Protein AF-A0A965UQK1-F1 (afdb_monomer)

Sequence (71 aa):
MLANGPQTGNIEIGGLMLCRAPVEMAEQRNNHYLKQANDWMQSVDSNFMRENDPRMPLFNDRRSEVRFGKR

Mean predicted aligned error: 14.49 Å

pLDDT: mean 77.09, std 12.55, range [44.62, 95.88]

Radius of gyration: 26.8 Å; Cα contacts (8 Å, |Δi|>4): 10; chains: 1; bounding box: 53×53×55 Å

Foldseek 3Di:
DPDDDCVVVWDDDPRDTDDDDDPVVVVVVVVVVVVVVVVVVVVVVVVVVVPDDPVDDPDDPPPPDDDDDDD

Secondary structure (DSSP, 8-state):
----SGGG---EETTEE-----HHHHHHHHHHHHHHHHHHHHHHHHHHHHT--TTS-S---------PPP-

Structure (mmCIF, N/CA/C/O backbone):
data_AF-A0A965UQK1-F1
#
_entry.id   AF-A0A965UQK1-F1
#
loop_
_atom_site.group_PDB
_atom_site.id
_atom_site.type_symbol
_atom_site.label_atom_id
_atom_site.label_alt_id
_atom_site.label_comp_id
_atom_site.label_asym_id
_atom_site.label_entity_id
_atom_site.label_seq_id
_atom_site.pdbx_PDB_ins_code
_atom_site.Cartn_x
_atom_site.Cartn_y
_atom_site.Cartn_z
_atom_site.occupancy
_atom_site.B_iso_or_equiv
_atom_site.auth_seq_id
_atom_site.auth_comp_id
_atom_site.auth_asym_id
_atom_site.auth_atom_id
_atom_site.pdbx_PDB_model_num
ATOM 1 N N . MET A 1 1 ? -28.359 -15.812 13.352 1.00 44.62 1 MET A N 1
ATOM 2 C CA . MET A 1 1 ? -28.660 -14.443 12.888 1.00 44.62 1 MET A CA 1
ATOM 3 C C . MET A 1 1 ? -28.236 -13.519 14.007 1.00 44.62 1 MET A C 1
ATOM 5 O O . MET A 1 1 ? -28.704 -13.716 15.121 1.00 44.62 1 MET A O 1
ATOM 9 N N . LEU A 1 2 ? -27.241 -12.666 13.761 1.00 56.12 2 LEU A N 1
ATOM 10 C CA . LEU A 1 2 ? -26.670 -11.796 14.790 1.00 56.12 2 LEU A CA 1
ATOM 11 C C . LEU A 1 2 ? -27.781 -10.873 15.309 1.00 56.12 2 LEU A C 1
ATOM 13 O O . LEU A 1 2 ? -28.564 -10.345 14.522 1.00 56.12 2 LEU A O 1
ATOM 17 N N . ALA A 1 3 ? -27.929 -10.797 16.629 1.00 55.72 3 ALA A N 1
ATOM 18 C CA . ALA A 1 3 ? -28.979 -10.010 17.255 1.00 55.72 3 ALA A CA 1
ATOM 19 C C . ALA A 1 3 ? -28.698 -8.520 17.013 1.00 55.72 3 ALA A C 1
ATOM 21 O O . ALA A 1 3 ? -27.736 -7.972 17.548 1.00 55.72 3 ALA A O 1
ATOM 22 N N . ASN A 1 4 ? -29.531 -7.887 16.191 1.00 57.47 4 ASN A N 1
ATOM 23 C CA . ASN A 1 4 ? -29.413 -6.474 15.851 1.00 57.47 4 ASN A CA 1
ATOM 24 C C . ASN A 1 4 ? -30.030 -5.629 16.975 1.00 57.47 4 ASN A C 1
ATOM 26 O O . ASN A 1 4 ? -31.226 -5.749 17.252 1.00 57.47 4 ASN A O 1
ATOM 30 N N . GLY A 1 5 ? -29.240 -4.766 17.616 1.00 60.56 5 GLY A N 1
ATOM 31 C CA . GLY A 1 5 ? -29.758 -3.752 18.536 1.00 60.56 5 GLY A CA 1
ATOM 32 C C . GLY A 1 5 ? -28.757 -3.272 19.594 1.00 60.56 5 GLY A C 1
ATOM 33 O O . GLY A 1 5 ? -27.771 -3.951 19.866 1.00 60.56 5 GLY A O 1
ATOM 34 N N . PRO A 1 6 ? -29.037 -2.136 20.265 1.00 59.88 6 PRO A N 1
ATOM 35 C CA . PRO A 1 6 ? -28.153 -1.523 21.269 1.00 59.88 6 PRO A CA 1
ATOM 36 C C . PRO A 1 6 ? -27.840 -2.419 22.483 1.00 59.88 6 PRO A C 1
ATOM 38 O O . PRO A 1 6 ? -26.945 -2.110 23.261 1.00 59.88 6 PRO A O 1
ATOM 41 N N . GLN A 1 7 ? -28.547 -3.543 22.637 1.00 63.91 7 GLN A N 1
ATOM 42 C CA . GLN A 1 7 ? -28.339 -4.533 23.699 1.00 63.91 7 GLN A CA 1
ATOM 43 C C . GLN A 1 7 ? -27.034 -5.329 23.544 1.00 63.91 7 GLN A C 1
ATOM 45 O O . GLN A 1 7 ? -26.543 -5.870 24.529 1.00 63.91 7 GLN A O 1
ATOM 50 N N . THR A 1 8 ? -26.458 -5.397 22.340 1.00 71.06 8 THR A N 1
ATOM 51 C CA . THR A 1 8 ? -25.175 -6.081 22.100 1.00 71.06 8 THR A CA 1
ATOM 52 C C . THR A 1 8 ? -23.965 -5.156 22.242 1.00 71.06 8 THR A C 1
ATOM 54 O O . THR A 1 8 ? -22.840 -5.642 22.275 1.00 71.06 8 THR A O 1
ATOM 57 N N . GLY A 1 9 ? -24.170 -3.834 22.345 1.00 73.00 9 GLY A N 1
ATOM 58 C CA . GLY A 1 9 ? -23.089 -2.842 22.421 1.00 73.00 9 GLY A CA 1
ATOM 59 C C . GLY A 1 9 ? -22.323 -2.623 21.108 1.00 73.00 9 GLY A C 1
ATOM 60 O O . GLY A 1 9 ? -21.359 -1.860 21.086 1.00 73.00 9 GLY A O 1
ATOM 61 N N . ASN A 1 10 ? -22.748 -3.261 20.014 1.00 72.75 10 ASN A N 1
ATOM 62 C CA . ASN A 1 10 ? -22.125 -3.122 18.701 1.00 72.75 10 ASN A CA 1
ATOM 63 C C . ASN A 1 10 ? -22.61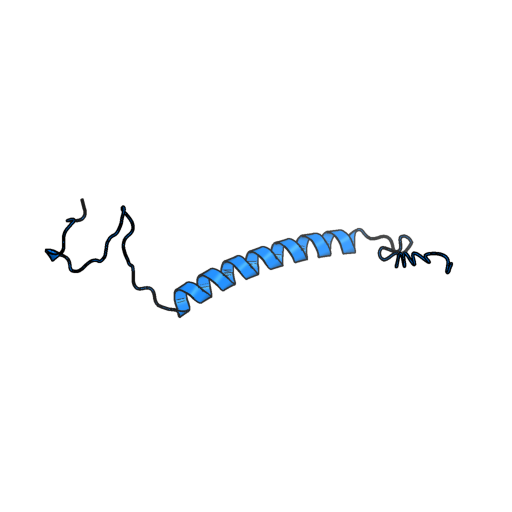8 -1.855 17.990 1.00 72.75 10 ASN A C 1
ATOM 65 O O . ASN A 1 10 ? -23.805 -1.529 18.020 1.00 72.75 10 ASN A O 1
ATOM 69 N N . ILE A 1 11 ? -21.700 -1.149 17.323 1.00 78.75 11 ILE A N 1
ATOM 70 C CA . ILE A 1 11 ? -22.026 -0.003 16.467 1.00 78.75 11 ILE A CA 1
ATOM 71 C C . ILE A 1 11 ? -22.168 -0.521 15.039 1.00 78.75 11 ILE A C 1
ATOM 73 O O . ILE A 1 11 ? -21.191 -0.963 14.434 1.00 78.75 11 ILE A O 1
ATOM 77 N N . GLU A 1 12 ? -23.386 -0.459 14.509 1.00 76.12 12 GLU A N 1
ATOM 78 C CA . GLU A 1 12 ? -23.716 -0.910 13.160 1.00 76.12 12 GLU A CA 1
ATOM 79 C C . GLU A 1 12 ? -24.472 0.188 12.405 1.00 76.12 12 GLU A C 1
ATOM 81 O O . GLU A 1 12 ? -25.416 0.777 12.933 1.00 76.12 12 GLU A O 1
ATOM 86 N N . ILE A 1 13 ? -24.060 0.483 11.169 1.00 81.50 13 ILE A N 1
ATOM 87 C CA . ILE A 1 13 ? -24.700 1.485 10.304 1.00 81.50 13 ILE A CA 1
ATOM 88 C C . ILE A 1 13 ? -24.861 0.886 8.909 1.00 81.50 13 ILE A C 1
ATOM 90 O O . ILE A 1 13 ? -23.883 0.488 8.282 1.00 81.50 13 ILE A O 1
ATOM 94 N N . GLY A 1 14 ? -26.100 0.818 8.412 1.00 78.94 14 GLY A N 1
ATOM 95 C CA . GLY A 1 14 ? -26.379 0.409 7.029 1.00 78.94 14 GLY A CA 1
ATOM 96 C C . GLY A 1 14 ? -25.895 -1.001 6.661 1.00 78.94 14 GLY A C 1
ATOM 97 O O . GLY A 1 14 ? -25.578 -1.243 5.503 1.00 78.94 14 GLY A O 1
ATOM 98 N N . GLY A 1 15 ? -25.803 -1.915 7.635 1.00 81.19 15 GLY A N 1
ATOM 99 C CA . GLY A 1 15 ? -25.297 -3.280 7.434 1.00 81.19 15 GLY A CA 1
ATOM 100 C C . GLY A 1 15 ? -23.780 -3.441 7.592 1.00 81.19 15 GLY A C 1
ATOM 101 O O . GLY A 1 15 ? -23.266 -4.538 7.385 1.00 81.19 15 GLY A O 1
ATOM 102 N N . LEU A 1 16 ? -23.061 -2.382 7.976 1.00 80.62 16 LEU A N 1
ATOM 103 C CA . LEU A 1 16 ? -21.638 -2.426 8.319 1.00 80.62 16 LEU A CA 1
ATOM 104 C C . LEU A 1 16 ? -21.464 -2.382 9.841 1.00 80.62 16 LEU A C 1
ATOM 106 O O . LEU A 1 16 ? -22.059 -1.530 10.496 1.00 80.62 16 LEU A O 1
ATOM 110 N N . MET A 1 17 ? -20.625 -3.265 10.389 1.00 79.81 17 MET A N 1
ATOM 111 C CA . MET A 1 17 ? -20.281 -3.329 11.815 1.00 79.81 17 MET A CA 1
ATOM 112 C C . MET A 1 17 ? -18.914 -2.686 12.070 1.00 79.81 17 MET A C 1
ATOM 114 O O . MET A 1 17 ? -17.948 -2.955 11.352 1.00 79.81 17 MET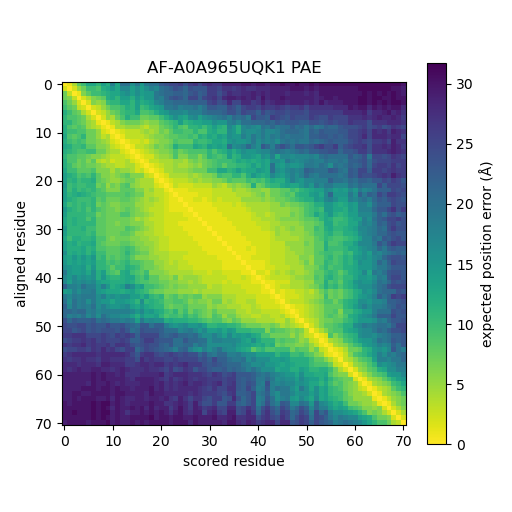 A O 1
ATOM 118 N N . LEU A 1 18 ? -18.813 -1.858 13.112 1.00 80.62 18 LEU A N 1
ATOM 119 C CA . LEU A 1 18 ? -17.541 -1.306 13.566 1.00 80.62 18 LEU A CA 1
ATOM 120 C C . LEU A 1 18 ? -16.742 -2.387 14.304 1.00 80.62 18 LEU A C 1
ATOM 122 O O . LEU 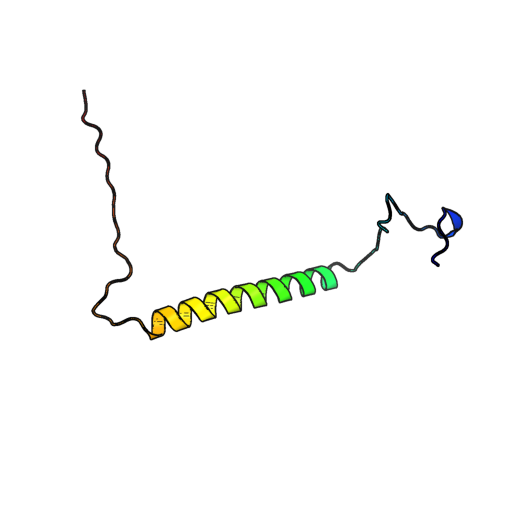A 1 18 ? -17.031 -2.720 15.451 1.00 80.62 18 LEU A O 1
ATOM 126 N N . CYS A 1 19 ? -15.705 -2.907 13.654 1.00 80.56 19 CYS A N 1
ATOM 127 C CA . CYS A 1 19 ? -14.812 -3.904 14.238 1.00 80.56 19 CYS A CA 1
ATOM 128 C C . CYS A 1 19 ? -13.507 -3.254 14.714 1.00 80.56 19 CYS A C 1
ATOM 130 O O . CYS A 1 19 ? -12.852 -2.527 13.966 1.00 80.56 19 CYS A O 1
ATOM 132 N N . ARG A 1 20 ? -13.084 -3.559 15.946 1.00 79.88 20 ARG A N 1
ATOM 133 C CA . ARG A 1 20 ? -11.748 -3.202 16.445 1.00 79.88 20 ARG A CA 1
ATOM 134 C C . ARG A 1 20 ? -10.745 -4.257 15.982 1.00 79.88 20 ARG A C 1
ATOM 136 O O . ARG A 1 20 ? -10.831 -5.406 16.403 1.00 79.88 20 ARG A O 1
ATOM 143 N N . ALA A 1 21 ? -9.772 -3.854 15.173 1.00 81.06 21 ALA A N 1
ATOM 144 C CA . ALA A 1 21 ? -8.632 -4.686 14.792 1.00 81.06 21 ALA A CA 1
ATOM 145 C C . ALA A 1 21 ? -7.322 -4.076 15.329 1.00 81.06 21 ALA A C 1
ATOM 147 O O . ALA A 1 21 ? -7.213 -2.848 15.389 1.00 81.06 21 ALA A O 1
ATOM 148 N N . PRO A 1 22 ? -6.332 -4.893 15.737 1.00 89.88 22 PRO A N 1
ATOM 149 C CA . PRO A 1 22 ? -5.013 -4.392 16.108 1.00 89.88 22 PRO A CA 1
ATOM 150 C C . PRO A 1 22 ? -4.280 -3.828 14.882 1.00 89.88 22 PRO A C 1
ATOM 152 O O . PRO A 1 22 ? -4.381 -4.375 13.781 1.00 89.88 22 PRO A O 1
ATOM 155 N N . VAL A 1 23 ? -3.527 -2.742 15.086 1.00 91.56 23 VAL A N 1
ATOM 156 C CA . VAL A 1 23 ? -2.816 -2.015 14.016 1.00 91.56 23 VAL A CA 1
ATOM 157 C C . VAL A 1 23 ? -1.816 -2.923 13.296 1.00 91.56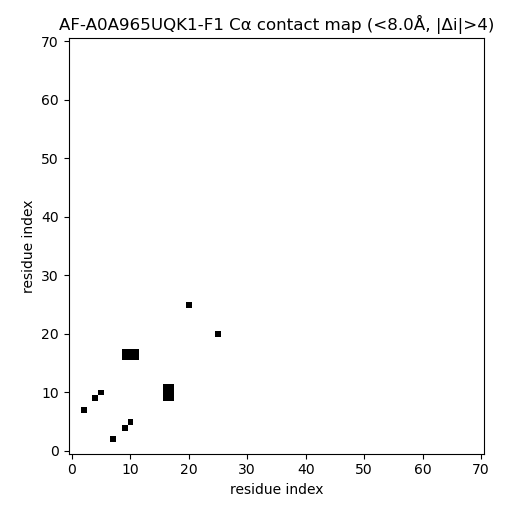 23 VAL A C 1
ATOM 159 O O . VAL A 1 23 ? -1.792 -2.957 12.070 1.00 91.56 23 VAL A O 1
ATOM 162 N N . GLU A 1 24 ? -1.092 -3.750 14.049 1.00 92.38 24 GLU A N 1
ATOM 163 C CA . GLU A 1 24 ? -0.084 -4.687 13.537 1.00 92.38 24 GLU A CA 1
ATOM 164 C C . GLU A 1 24 ? -0.647 -5.647 12.476 1.00 92.38 24 GLU A C 1
ATOM 166 O O . GLU A 1 24 ? -0.017 -5.901 11.452 1.00 92.38 24 GLU A O 1
ATOM 171 N N . MET A 1 25 ? -1.872 -6.147 12.675 1.00 90.94 25 MET A N 1
ATOM 172 C CA . MET A 1 25 ? -2.524 -7.052 11.722 1.00 90.94 25 MET A CA 1
ATOM 173 C C . MET A 1 25 ? -2.920 -6.320 10.432 1.00 90.94 25 MET A C 1
ATOM 175 O O . MET A 1 25 ? -2.807 -6.870 9.333 1.00 90.94 25 MET A O 1
ATOM 179 N N . ALA A 1 26 ? -3.374 -5.069 10.548 1.00 89.50 26 ALA A N 1
ATOM 180 C CA . ALA A 1 26 ? -3.709 -4.248 9.390 1.00 89.50 26 ALA A CA 1
ATOM 181 C C . ALA A 1 26 ? -2.457 -3.904 8.567 1.00 89.50 26 ALA A C 1
ATOM 183 O O . ALA A 1 26 ? -2.490 -4.000 7.337 1.00 89.50 26 ALA A O 1
ATOM 184 N N . GLU A 1 27 ? -1.356 -3.568 9.241 1.00 94.31 27 GLU A N 1
ATOM 185 C CA . GLU A 1 27 ? -0.058 -3.289 8.625 1.00 94.31 27 GLU A CA 1
ATOM 186 C C . GLU A 1 27 ? 0.534 -4.529 7.959 1.00 94.31 27 GLU A C 1
ATOM 188 O O . GLU A 1 27 ? 0.943 -4.458 6.802 1.00 94.31 27 GLU A O 1
ATOM 193 N N . GLN A 1 28 ? 0.509 -5.688 8.626 1.00 94.19 28 GLN A N 1
ATOM 194 C CA . GLN A 1 28 ? 0.981 -6.947 8.048 1.00 94.19 28 GLN A CA 1
ATOM 195 C C . GLN A 1 28 ? 0.241 -7.276 6.747 1.00 94.19 28 GLN A C 1
ATOM 197 O O . GLN A 1 28 ? 0.867 -7.622 5.742 1.00 94.19 28 GLN A O 1
ATOM 202 N N . ARG A 1 29 ? -1.090 -7.128 6.741 1.00 92.19 29 ARG A N 1
ATOM 203 C CA . ARG A 1 29 ? -1.909 -7.329 5.543 1.00 92.19 29 ARG A CA 1
ATOM 204 C C . ARG A 1 29 ? -1.511 -6.360 4.432 1.00 92.19 29 ARG A C 1
ATOM 206 O O . ARG A 1 29 ? -1.359 -6.781 3.289 1.00 92.19 29 ARG A O 1
ATOM 213 N N . ASN A 1 30 ? -1.348 -5.079 4.758 1.00 94.00 30 ASN A N 1
ATOM 214 C CA . ASN A 1 30 ? -0.958 -4.070 3.779 1.00 94.00 30 ASN A CA 1
ATOM 215 C C . ASN A 1 30 ? 0.412 -4.396 3.166 1.00 94.00 30 ASN A C 1
ATOM 217 O O . ASN A 1 30 ? 0.553 -4.450 1.947 1.00 94.00 30 ASN A O 1
ATOM 221 N N . ASN A 1 31 ? 1.390 -4.722 4.011 1.00 95.88 31 ASN A N 1
ATOM 222 C CA . ASN A 1 31 ? 2.741 -5.086 3.597 1.00 95.88 31 ASN A CA 1
ATOM 223 C C . ASN A 1 31 ? 2.765 -6.340 2.717 1.00 95.88 31 ASN A C 1
ATOM 225 O O . ASN A 1 31 ? 3.517 -6.381 1.748 1.00 95.88 31 ASN A O 1
ATOM 229 N N . HIS A 1 32 ? 1.935 -7.345 3.009 1.00 95.19 32 HIS A N 1
ATOM 230 C CA . HIS A 1 32 ? 1.829 -8.547 2.182 1.00 95.19 32 HIS A CA 1
ATOM 231 C C . HIS A 1 32 ? 1.380 -8.220 0.751 1.00 95.19 32 HIS A C 1
ATOM 233 O O . HIS A 1 32 ? 2.026 -8.635 -0.210 1.00 95.19 32 HIS A O 1
ATOM 239 N N . TYR A 1 33 ? 0.298 -7.452 0.598 1.00 94.75 33 TYR A N 1
ATOM 240 C CA . TYR A 1 33 ? -0.209 -7.097 -0.730 1.00 94.75 33 TYR A CA 1
ATOM 241 C C . TYR A 1 33 ? 0.709 -6.120 -1.468 1.00 94.75 33 TYR A C 1
ATOM 243 O O . TYR A 1 33 ? 0.900 -6.265 -2.673 1.00 94.75 33 TYR A O 1
ATOM 251 N N . LEU A 1 34 ? 1.334 -5.180 -0.754 1.00 95.31 34 LEU A N 1
ATOM 252 C CA . LEU A 1 34 ? 2.349 -4.294 -1.324 1.00 95.31 34 LEU A CA 1
ATOM 253 C C . LEU A 1 34 ? 3.559 -5.079 -1.828 1.00 95.31 34 LEU A C 1
ATOM 255 O O . LEU A 1 34 ? 4.018 -4.846 -2.943 1.00 95.31 34 LEU A O 1
ATOM 259 N N . LYS A 1 35 ? 4.055 -6.035 -1.035 1.00 95.25 35 LYS A N 1
ATOM 260 C CA . LYS A 1 35 ? 5.153 -6.909 -1.446 1.00 95.25 35 LYS A CA 1
ATOM 261 C C . LYS A 1 35 ? 4.776 -7.692 -2.697 1.00 95.25 35 LYS A C 1
ATOM 263 O O . LYS A 1 35 ? 5.518 -7.650 -3.666 1.00 95.25 35 LYS A O 1
ATOM 268 N N . GLN A 1 36 ? 3.603 -8.323 -2.702 1.00 93.12 36 GLN A N 1
ATOM 269 C CA . GLN A 1 36 ? 3.131 -9.060 -3.866 1.00 93.12 36 GLN A CA 1
ATOM 270 C C . GLN A 1 36 ? 3.099 -8.160 -5.110 1.00 93.12 36 GLN A C 1
ATOM 272 O O . GLN A 1 36 ? 3.674 -8.532 -6.125 1.00 93.12 36 GLN A O 1
ATOM 277 N N . ALA A 1 37 ? 2.508 -6.962 -5.030 1.00 92.19 37 ALA A N 1
ATOM 278 C CA . ALA A 1 37 ? 2.471 -6.001 -6.137 1.00 92.19 37 ALA A CA 1
ATOM 279 C C . ALA A 1 37 ? 3.870 -5.591 -6.638 1.00 92.19 37 ALA A C 1
ATOM 281 O O . ALA A 1 37 ? 4.093 -5.512 -7.846 1.00 92.19 37 ALA A O 1
ATOM 282 N N . ASN A 1 38 ? 4.819 -5.367 -5.727 1.00 92.62 38 ASN A N 1
ATOM 283 C CA . ASN A 1 38 ? 6.200 -5.048 -6.085 1.00 92.62 38 ASN A CA 1
ATOM 2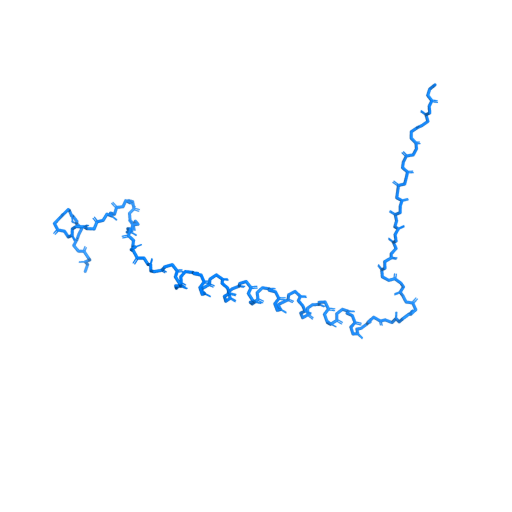84 C C . ASN A 1 38 ? 6.904 -6.221 -6.772 1.00 92.62 38 ASN A C 1
ATOM 286 O O . ASN A 1 38 ? 7.585 -6.010 -7.773 1.00 92.62 38 ASN A O 1
ATOM 290 N N . ASP A 1 39 ? 6.702 -7.443 -6.282 1.00 92.38 39 ASP A N 1
ATOM 291 C CA . ASP A 1 39 ? 7.276 -8.652 -6.874 1.00 92.38 39 ASP A CA 1
ATOM 292 C C . ASP A 1 39 ? 6.760 -8.850 -8.318 1.00 92.38 39 ASP A C 1
ATOM 294 O O . ASP A 1 39 ? 7.529 -9.225 -9.206 1.00 92.38 39 ASP A O 1
ATOM 298 N N . TRP A 1 40 ? 5.489 -8.516 -8.593 1.00 85.38 40 TRP A N 1
ATOM 299 C CA . TRP A 1 40 ? 4.940 -8.507 -9.959 1.00 85.38 40 TRP A CA 1
ATOM 300 C C . TRP A 1 40 ? 5.652 -7.496 -10.865 1.00 85.38 40 TRP A C 1
ATOM 302 O O . TRP A 1 40 ? 6.051 -7.854 -11.972 1.00 85.38 40 TRP A O 1
ATOM 312 N N . MET A 1 41 ? 5.842 -6.253 -10.406 1.00 86.94 41 MET A N 1
ATOM 313 C CA . MET A 1 41 ? 6.549 -5.226 -11.187 1.00 86.94 41 MET A CA 1
ATOM 314 C C . MET A 1 41 ? 8.006 -5.624 -11.452 1.00 86.94 41 MET A C 1
ATOM 316 O O . MET A 1 41 ? 8.461 -5.573 -12.592 1.00 86.94 41 MET A O 1
ATOM 320 N N . GLN A 1 42 ? 8.711 -6.120 -10.432 1.00 88.25 42 GLN A N 1
ATOM 321 C CA . GLN A 1 42 ? 10.095 -6.577 -10.569 1.00 88.25 42 GLN A CA 1
ATOM 322 C C . GLN A 1 42 ? 10.233 -7.776 -11.511 1.00 88.25 42 GLN A C 1
ATOM 324 O O . GLN A 1 42 ? 11.220 -7.871 -12.236 1.00 88.25 42 GLN A O 1
ATOM 329 N N . SER A 1 43 ? 9.264 -8.695 -11.527 1.00 84.06 43 SER A N 1
ATOM 330 C CA . SER A 1 43 ? 9.275 -9.828 -12.457 1.00 84.06 43 SER A CA 1
ATOM 331 C C . SER A 1 43 ? 9.140 -9.374 -13.913 1.00 84.06 43 SER A C 1
ATOM 333 O O . SER A 1 43 ? 9.837 -9.903 -14.785 1.00 84.06 43 SER A O 1
ATOM 335 N N . VAL A 1 44 ? 8.292 -8.375 -14.175 1.00 81.44 44 VAL A N 1
ATOM 336 C CA . VAL A 1 44 ? 8.160 -7.767 -15.507 1.00 81.44 44 VAL A CA 1
ATOM 337 C C . VAL A 1 44 ? 9.466 -7.089 -15.909 1.00 81.44 44 VAL A C 1
ATOM 339 O O . VAL A 1 44 ? 9.993 -7.395 -16.979 1.00 81.44 44 VAL A O 1
ATOM 342 N N . ASP A 1 45 ? 10.034 -6.256 -15.036 1.00 80.81 45 ASP A N 1
ATOM 343 C CA . ASP A 1 45 ? 11.300 -5.569 -15.301 1.00 80.81 45 ASP A CA 1
ATOM 344 C C . ASP A 1 45 ? 12.453 -6.558 -15.510 1.00 80.81 45 ASP A C 1
ATOM 346 O O . ASP A 1 45 ? 13.255 -6.398 -16.425 1.00 80.81 45 ASP A O 1
ATOM 350 N N . SER A 1 46 ? 12.527 -7.624 -14.713 1.00 82.88 46 SER A N 1
ATOM 351 C CA . SER A 1 46 ? 13.568 -8.648 -14.835 1.00 82.88 46 SER A CA 1
ATOM 352 C C . SER A 1 46 ? 13.488 -9.394 -16.168 1.00 82.88 46 SER A C 1
ATOM 354 O O . SER A 1 46 ? 14.514 -9.577 -16.827 1.00 82.88 46 SER A O 1
ATOM 356 N N . ASN A 1 47 ? 12.286 -9.785 -16.601 1.00 81.25 47 ASN A N 1
ATOM 357 C CA . ASN A 1 47 ? 12.098 -10.408 -17.911 1.00 81.25 47 ASN A CA 1
ATOM 358 C C . ASN A 1 47 ? 12.434 -9.439 -19.045 1.00 81.25 47 ASN A C 1
ATOM 360 O O . ASN A 1 47 ? 13.145 -9.813 -19.977 1.00 81.25 47 ASN A O 1
ATOM 364 N N . PHE A 1 48 ? 11.992 -8.189 -18.928 1.00 75.94 48 PHE A N 1
ATOM 365 C CA . PHE A 1 48 ? 12.259 -7.152 -19.913 1.00 75.94 48 PHE A CA 1
ATOM 366 C C . PHE A 1 48 ? 13.759 -6.839 -20.044 1.00 75.94 48 PHE A C 1
ATOM 368 O O . PHE A 1 48 ? 14.263 -6.701 -21.154 1.00 75.94 48 PHE A O 1
ATOM 375 N N . MET A 1 49 ? 14.502 -6.803 -18.933 1.00 79.00 49 MET A N 1
ATOM 376 C CA . MET A 1 49 ? 15.952 -6.569 -18.937 1.00 79.00 49 MET A CA 1
ATOM 377 C C . MET A 1 49 ? 16.756 -7.788 -19.409 1.00 79.00 49 MET A C 1
ATOM 379 O O . MET A 1 49 ? 17.813 -7.617 -20.009 1.00 79.00 49 MET A O 1
ATOM 383 N N . ARG A 1 50 ? 16.271 -9.016 -19.173 1.00 76.19 50 ARG A N 1
ATOM 384 C CA . ARG A 1 50 ? 16.924 -10.256 -19.633 1.00 76.19 50 ARG A CA 1
ATOM 385 C C . ARG A 1 50 ? 16.863 -10.425 -21.152 1.00 76.19 50 ARG A C 1
ATOM 387 O O . ARG A 1 50 ? 17.787 -10.982 -21.735 1.00 76.19 50 ARG A O 1
ATOM 394 N N . GLU A 1 51 ? 15.781 -9.983 -21.780 1.00 72.00 51 GLU A N 1
ATOM 395 C CA . GLU A 1 51 ? 15.561 -10.103 -23.231 1.00 72.00 51 GLU A CA 1
ATOM 396 C C . GLU A 1 51 ? 16.090 -8.896 -24.018 1.00 72.00 51 GLU A C 1
ATOM 398 O O . GLU A 1 51 ? 15.906 -8.796 -25.230 1.00 72.00 51 GLU A O 1
ATOM 403 N N . ASN A 1 52 ? 16.777 -7.987 -23.328 1.00 65.56 52 ASN A N 1
ATOM 404 C CA . ASN A 1 52 ? 17.292 -6.760 -23.896 1.00 65.56 52 ASN A CA 1
ATOM 405 C C . ASN A 1 52 ? 18.642 -6.993 -24.591 1.00 65.56 52 ASN A C 1
ATOM 407 O O . ASN A 1 52 ? 19.646 -7.306 -23.947 1.00 65.56 52 ASN A O 1
ATOM 411 N N . ASP A 1 53 ? 18.670 -6.852 -25.918 1.00 70.56 53 ASP A N 1
ATOM 412 C CA . ASP A 1 53 ? 19.906 -6.897 -26.702 1.00 70.56 53 ASP A CA 1
ATOM 413 C C . ASP A 1 53 ? 20.684 -5.577 -26.506 1.00 70.56 53 ASP A C 1
ATOM 415 O O . ASP A 1 53 ? 20.127 -4.502 -26.744 1.00 70.56 53 ASP A O 1
ATOM 419 N N . PRO A 1 54 ? 21.980 -5.611 -26.135 1.00 66.50 54 PRO A N 1
ATOM 420 C CA . PRO A 1 54 ? 22.807 -4.417 -25.923 1.00 66.50 54 PRO A CA 1
ATOM 421 C C . PRO A 1 54 ? 22.945 -3.483 -27.142 1.00 66.50 54 PRO A C 1
ATOM 423 O O . PRO A 1 54 ? 23.481 -2.383 -27.008 1.00 66.50 54 PRO A O 1
ATOM 426 N N . ARG A 1 55 ? 22.476 -3.879 -28.333 1.00 71.44 55 ARG A N 1
ATOM 427 C CA . ARG A 1 55 ? 22.398 -3.020 -29.528 1.00 71.44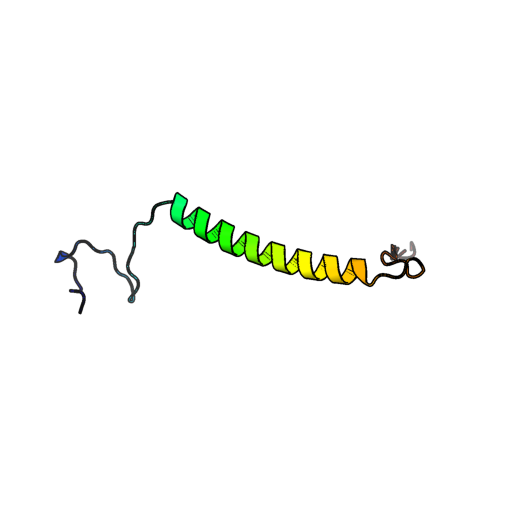 55 ARG A CA 1
ATOM 428 C C . ARG A 1 55 ? 21.127 -2.161 -29.599 1.00 71.44 55 ARG A C 1
ATOM 430 O O . ARG A 1 55 ? 21.055 -1.295 -30.471 1.00 71.44 55 ARG A O 1
ATOM 437 N N . MET A 1 56 ? 20.149 -2.359 -28.712 1.00 69.12 56 MET A N 1
ATOM 438 C CA . MET A 1 56 ? 18.954 -1.515 -28.596 1.00 69.12 56 MET A CA 1
ATOM 439 C C . MET A 1 56 ? 19.031 -0.609 -27.351 1.00 69.12 56 MET A C 1
ATOM 441 O O . MET A 1 56 ? 18.803 -1.070 -26.235 1.00 69.12 56 MET A O 1
ATOM 445 N N . PRO A 1 57 ? 19.319 0.699 -27.493 1.00 61.28 57 PRO A N 1
ATOM 446 C CA . PRO A 1 57 ? 19.293 1.619 -26.359 1.00 61.28 57 PRO A CA 1
ATOM 447 C C . PRO A 1 57 ? 17.844 1.908 -25.933 1.00 61.28 57 PRO A C 1
ATOM 449 O O . PRO A 1 57 ? 17.077 2.522 -26.673 1.00 61.28 57 PRO A O 1
ATOM 452 N N . LEU A 1 58 ? 17.472 1.474 -24.724 1.00 61.41 58 LEU A N 1
ATOM 453 C CA . LEU A 1 58 ? 16.117 1.623 -24.165 1.00 61.41 58 LEU A CA 1
ATOM 454 C C . LEU A 1 58 ? 15.742 3.054 -23.774 1.00 61.41 58 LEU A C 1
ATOM 456 O O . LEU A 1 58 ? 14.570 3.424 -23.817 1.00 61.41 58 LEU A O 1
ATOM 460 N N . PHE A 1 59 ? 16.724 3.860 -23.380 1.00 65.69 59 PHE A N 1
ATOM 461 C CA . PHE A 1 59 ? 16.504 5.237 -22.960 1.00 65.69 59 PHE A CA 1
ATOM 462 C C . PHE A 1 59 ? 16.889 6.169 -24.102 1.00 65.69 59 PHE A C 1
ATOM 464 O O . PHE A 1 59 ? 18.043 6.555 -24.266 1.00 65.69 59 PHE A O 1
ATOM 471 N N . ASN A 1 60 ? 15.902 6.513 -24.924 1.00 59.25 60 ASN A N 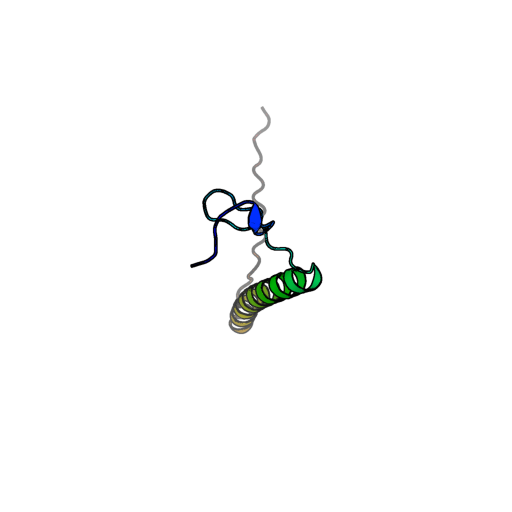1
ATOM 472 C CA . ASN A 1 60 ? 16.001 7.685 -25.778 1.00 59.25 60 ASN A CA 1
ATOM 473 C C . ASN A 1 60 ? 15.584 8.884 -24.923 1.00 59.25 60 ASN A C 1
ATOM 475 O O . ASN A 1 60 ? 14.385 9.102 -24.737 1.00 59.25 60 ASN A O 1
ATOM 479 N N . ASP A 1 61 ? 16.549 9.638 -24.389 1.00 63.56 61 ASP A N 1
ATOM 480 C CA . ASP A 1 61 ? 16.304 10.952 -23.787 1.00 63.56 61 ASP A CA 1
ATOM 481 C C . ASP A 1 61 ? 15.781 11.903 -24.878 1.00 63.56 61 ASP A C 1
ATOM 483 O O . ASP A 1 61 ? 16.492 12.753 -25.419 1.00 63.56 61 ASP A O 1
ATOM 487 N N . ARG A 1 62 ? 14.505 11.745 -25.250 1.00 61.66 62 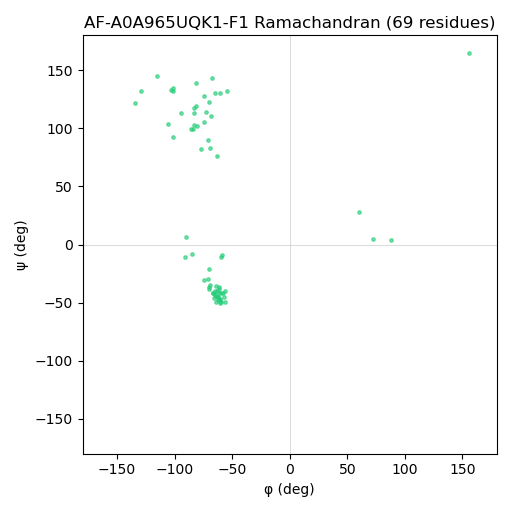ARG A N 1
ATOM 488 C CA . ARG A 1 62 ? 13.782 12.655 -26.138 1.00 61.66 62 ARG A CA 1
ATOM 489 C C . ARG A 1 62 ? 13.574 13.959 -25.382 1.00 61.66 62 ARG A C 1
ATOM 491 O O . ARG A 1 62 ? 12.521 14.214 -24.805 1.00 61.66 62 ARG A O 1
ATOM 498 N N . ARG A 1 63 ? 14.590 14.817 -25.401 1.00 63.31 63 ARG A N 1
ATOM 499 C CA . ARG A 1 63 ? 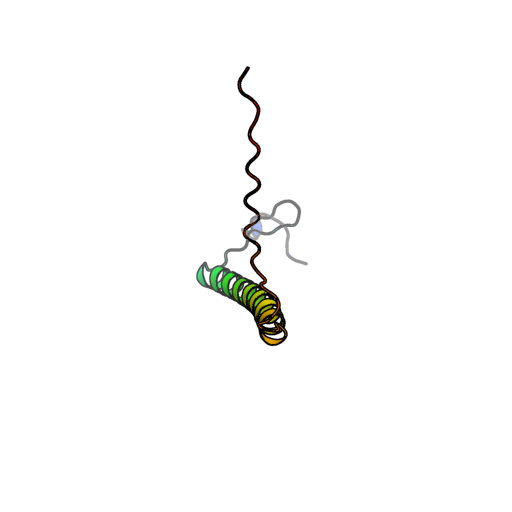14.468 16.211 -24.985 1.00 63.31 63 ARG A CA 1
ATOM 500 C C . ARG A 1 63 ? 13.634 16.947 -26.041 1.00 63.31 63 ARG A C 1
ATOM 502 O O . ARG A 1 63 ? 14.166 17.446 -27.027 1.00 63.31 63 ARG A O 1
ATOM 509 N N . SER A 1 64 ? 12.314 16.985 -25.866 1.00 68.25 64 SER A N 1
ATOM 510 C CA . SER A 1 64 ? 11.420 17.813 -26.683 1.00 68.25 64 SER A CA 1
ATOM 511 C C . SER A 1 64 ? 11.511 19.272 -26.220 1.00 68.25 64 SER A C 1
ATOM 513 O O . SER A 1 64 ? 10.711 19.729 -25.406 1.00 68.25 64 SER A O 1
ATOM 515 N N . GLU A 1 65 ? 12.522 20.006 -26.687 1.00 69.88 65 GLU A N 1
ATOM 516 C CA . GLU A 1 65 ? 12.625 21.448 -26.446 1.00 69.88 65 GLU A CA 1
ATOM 517 C C . GLU A 1 65 ? 11.721 22.191 -27.443 1.00 69.88 65 GLU A C 1
ATOM 519 O O . GLU A 1 65 ? 12.055 22.342 -28.617 1.00 69.88 65 GLU A O 1
ATOM 524 N N . VAL A 1 66 ? 10.545 22.641 -26.994 1.00 72.88 66 VAL A N 1
ATOM 525 C CA . VAL A 1 66 ? 9.665 23.489 -27.812 1.00 72.88 66 VAL A CA 1
ATOM 526 C C . VAL A 1 66 ? 10.104 24.939 -27.631 1.00 72.88 66 VAL A C 1
ATOM 528 O O . VAL A 1 66 ? 9.767 25.586 -26.640 1.00 72.88 66 VAL A O 1
ATOM 531 N N . ARG A 1 67 ? 10.880 25.466 -28.582 1.00 71.88 67 ARG A N 1
ATOM 532 C CA . ARG A 1 67 ? 11.192 26.900 -28.628 1.00 71.88 67 ARG A CA 1
ATOM 533 C C . ARG A 1 67 ? 10.058 27.645 -29.320 1.00 71.88 67 ARG A C 1
ATOM 535 O O . ARG A 1 67 ? 9.960 27.636 -30.543 1.00 71.88 67 ARG A O 1
ATOM 542 N N . PHE A 1 68 ? 9.215 28.314 -28.540 1.00 76.62 68 PHE A N 1
ATOM 543 C CA . PHE A 1 68 ? 8.303 29.319 -29.081 1.00 76.62 68 PHE A CA 1
ATOM 544 C C . PHE A 1 68 ? 9.128 30.534 -29.523 1.00 76.62 68 PHE A C 1
ATOM 546 O O . PHE A 1 68 ? 9.895 31.090 -28.735 1.00 76.62 68 PHE A O 1
ATOM 553 N N . GLY A 1 69 ? 9.017 30.905 -30.800 1.00 72.12 69 GLY A N 1
ATOM 554 C CA . GLY A 1 69 ? 9.702 32.069 -31.358 1.00 72.12 69 GLY A CA 1
ATOM 555 C C . GLY A 1 69 ? 9.379 33.332 -30.558 1.00 72.12 69 GLY A C 1
ATOM 556 O O . GLY A 1 69 ? 8.219 33.599 -30.245 1.00 72.12 69 GLY A O 1
ATOM 557 N N . LYS A 1 70 ? 10.417 34.098 -30.206 1.00 62.75 70 LYS A N 1
ATOM 558 C CA . LYS A 1 70 ? 10.265 35.441 -29.639 1.00 62.75 70 LYS A CA 1
ATOM 559 C C . LYS A 1 70 ? 9.632 36.345 -30.699 1.00 62.75 70 LYS A C 1
ATOM 561 O O . LYS A 1 70 ? 10.088 36.351 -31.841 1.00 62.75 70 LYS A O 1
ATOM 566 N N . ARG A 1 71 ? 8.581 37.054 -30.297 1.00 55.72 71 ARG A N 1
ATOM 567 C CA . ARG A 1 71 ? 7.965 38.140 -31.060 1.00 55.72 71 ARG A CA 1
ATOM 568 C C . ARG A 1 71 ? 8.881 39.359 -31.097 1.00 55.72 71 ARG A C 1
ATOM 570 O O . ARG A 1 71 ? 9.646 39.525 -30.117 1.00 55.72 71 ARG A O 1
#

Solvent-accessible surface area (backbone atoms only — not comparable to full-atom values): 4860 Å² total; per-residue (Å²): 129,85,79,86,51,80,87,70,73,65,56,68,60,99,90,44,71,73,77,92,73,65,66,66,62,56,49,52,54,51,50,51,54,51,49,52,54,48,53,54,53,51,52,53,51,50,53,54,60,71,72,55,55,92,88,60,80,85,79,74,84,76,77,81,80,82,80,76,80,83,129